Protein AF-A0A443IMM6-F1 (afdb_monomer_lite)

pLDDT: mean 92.24, std 10.86, range [53.38, 98.06]

Organism: NCBI:txid254758

InterPro domains:
  IPR018540 Aspartyl-phosphate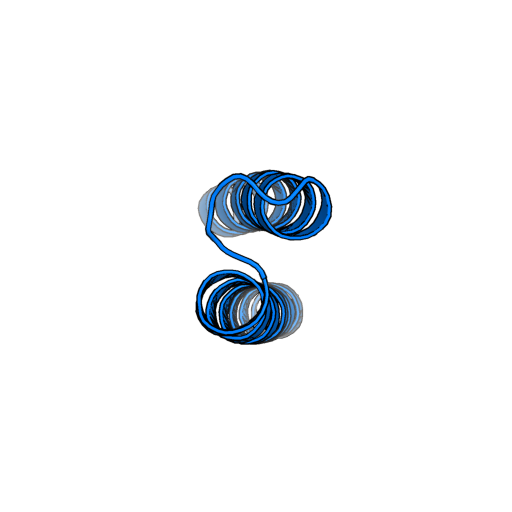 phosphatase Spo0E-like [PF09388] (5-45)
  IPR036638 Helix-loop-helix DNA-binding domain superfamily [G3DSA:4.10.280.10] (2-47)
  IPR037208 Aspartyl-phosphate phosphatase Spo0E-like superfamily [SSF140500] (3-46)

Secondary structure (DSSP, 8-state):
-HHHHHHHHHHHHHHHHHHHHHH-TTSHHHHHHHHHHHHHHHHHHT-

Sequence (47 aa):
MEQTLLDEINSLRREMIIQGITKGLNNKKTIELSQKLDIVLNQYQLT

Structure (mmCIF, N/CA/C/O backbone):
data_AF-A0A443IMM6-F1
#
_entry.id   AF-A0A443IMM6-F1
#
loop_
_atom_site.group_PDB
_atom_site.id
_atom_site.type_symbol
_atom_site.label_atom_id
_atom_site.label_alt_id
_atom_site.label_comp_id
_atom_site.label_asym_id
_atom_site.label_entity_id
_atom_site.label_seq_id
_atom_site.pdbx_PDB_ins_code
_atom_site.Cartn_x
_atom_site.Cartn_y
_atom_site.Cartn_z
_atom_site.occupancy
_atom_site.B_iso_or_equiv
_atom_site.auth_seq_id
_atom_site.auth_comp_id
_atom_site.auth_asym_id
_atom_site.auth_atom_id
_atom_site.pdbx_PDB_model_num
ATOM 1 N N . MET A 1 1 ? -10.567 -3.757 17.555 1.00 53.38 1 MET A N 1
ATOM 2 C CA . MET A 1 1 ? -10.825 -3.164 16.223 1.00 53.38 1 MET A CA 1
ATOM 3 C C . MET A 1 1 ? -9.602 -2.429 15.679 1.00 53.38 1 MET A C 1
ATOM 5 O O . MET A 1 1 ? -9.380 -2.503 14.484 1.00 53.38 1 MET A O 1
ATOM 9 N N . GLU A 1 2 ? -8.757 -1.797 16.502 1.00 57.88 2 GLU A N 1
ATOM 10 C CA . GLU A 1 2 ? -7.515 -1.158 16.009 1.00 57.88 2 GLU A CA 1
ATOM 11 C C . GLU A 1 2 ? -6.513 -2.140 15.378 1.00 57.88 2 GLU A C 1
ATOM 13 O O . GLU A 1 2 ? -5.920 -1.835 14.346 1.00 57.88 2 GLU A O 1
ATOM 18 N N . GLN A 1 3 ? -6.374 -3.348 15.941 1.00 65.38 3 GLN A N 1
ATOM 19 C CA . GLN A 1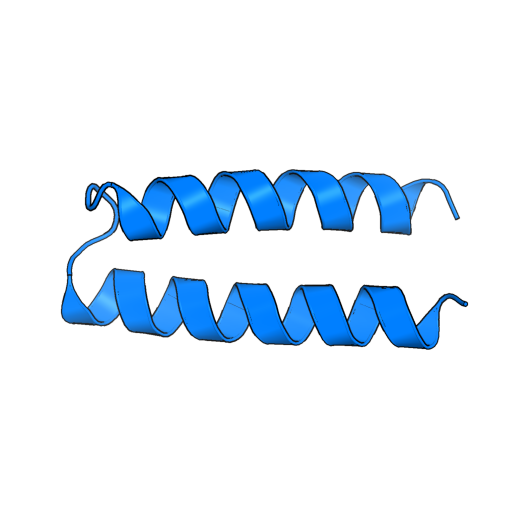 3 ? -5.448 -4.369 15.429 1.00 65.38 3 GLN A CA 1
ATOM 20 C C . GLN A 1 3 ? -5.704 -4.705 13.948 1.00 65.38 3 GLN A C 1
ATOM 22 O O . GLN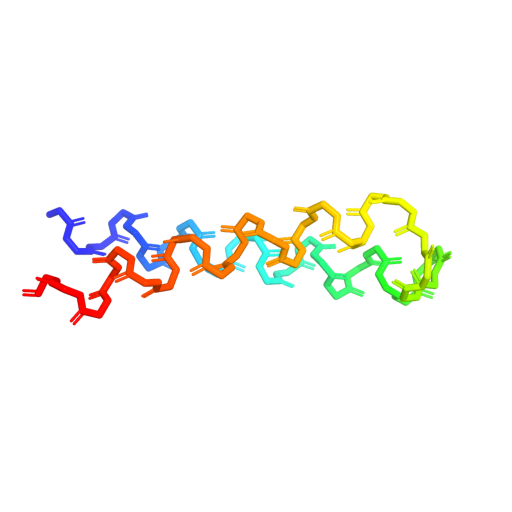 A 1 3 ? -4.767 -4.822 13.167 1.00 65.38 3 GLN A O 1
ATOM 27 N N . THR A 1 4 ? -6.976 -4.784 13.541 1.00 83.94 4 THR A N 1
ATOM 28 C CA . THR A 1 4 ? -7.360 -5.160 12.173 1.00 83.94 4 THR A CA 1
ATOM 29 C C . THR A 1 4 ? -7.046 -4.074 11.145 1.00 83.94 4 THR A C 1
ATOM 31 O O . THR A 1 4 ? -6.649 -4.398 10.030 1.00 83.94 4 THR A O 1
ATOM 34 N N . LEU A 1 5 ? -7.160 -2.794 11.518 1.00 88.94 5 LEU A N 1
ATOM 35 C CA . LEU A 1 5 ? -6.805 -1.676 10.633 1.00 88.94 5 LEU A CA 1
ATOM 36 C C . LEU A 1 5 ? -5.288 -1.563 10.461 1.00 88.94 5 LEU A C 1
ATOM 38 O O . LEU A 1 5 ? -4.802 -1.328 9.356 1.00 88.94 5 LEU A O 1
ATOM 42 N N . LEU A 1 6 ? -4.526 -1.781 11.536 1.00 92.06 6 LEU A N 1
ATOM 43 C CA . LEU A 1 6 ? -3.067 -1.785 11.471 1.00 92.06 6 LEU A CA 1
ATOM 44 C C . LEU A 1 6 ? -2.539 -2.921 10.579 1.00 92.06 6 LEU A C 1
ATOM 46 O O . LEU A 1 6 ? -1.610 -2.713 9.793 1.00 92.06 6 LEU A O 1
ATOM 50 N N . ASP A 1 7 ? -3.147 -4.104 10.660 1.00 93.56 7 ASP A N 1
ATOM 51 C CA . ASP A 1 7 ? -2.807 -5.245 9.806 1.00 93.56 7 ASP A CA 1
ATOM 52 C C . ASP A 1 7 ? -3.113 -4.957 8.327 1.00 93.56 7 ASP A C 1
ATOM 54 O O . ASP A 1 7 ? -2.290 -5.245 7.450 1.00 93.56 7 ASP A O 1
ATOM 58 N N . GLU A 1 8 ? -4.247 -4.312 8.040 1.00 94.38 8 GLU A N 1
ATOM 59 C CA . GLU A 1 8 ? -4.616 -3.887 6.688 1.00 94.38 8 GLU A CA 1
ATOM 60 C C . GLU A 1 8 ? -3.649 -2.830 6.130 1.00 94.38 8 GLU A C 1
ATOM 62 O O . GLU A 1 8 ? -3.160 -2.976 5.006 1.00 94.38 8 GLU A O 1
ATOM 67 N N . ILE A 1 9 ? -3.271 -1.829 6.933 1.00 95.81 9 ILE A N 1
ATOM 68 C CA . ILE A 1 9 ? -2.257 -0.819 6.579 1.00 95.81 9 ILE A CA 1
ATOM 69 C C . ILE A 1 9 ? -0.932 -1.489 6.210 1.00 95.81 9 ILE A C 1
ATOM 71 O O . ILE A 1 9 ? -0.320 -1.160 5.190 1.00 95.81 9 ILE A O 1
ATOM 75 N N . ASN A 1 10 ? -0.473 -2.434 7.031 1.00 96.31 10 ASN A N 1
ATOM 76 C CA . ASN A 1 10 ? 0.793 -3.123 6.803 1.00 96.31 10 ASN A CA 1
ATOM 77 C C . ASN A 1 10 ? 0.751 -3.995 5.541 1.00 96.31 10 ASN A C 1
ATOM 79 O O . ASN A 1 10 ? 1.723 -4.016 4.777 1.00 96.31 10 ASN A O 1
ATOM 83 N N . SER A 1 11 ? -0.374 -4.669 5.294 1.00 96.69 11 SER A N 1
ATOM 84 C CA . SER A 1 11 ? -0.598 -5.466 4.087 1.00 96.69 11 SER A CA 1
ATOM 85 C C . SER A 1 11 ? -0.577 -4.598 2.824 1.00 96.69 11 SER A C 1
ATOM 87 O O . SER A 1 11 ? 0.232 -4.834 1.919 1.00 96.69 11 SER A O 1
ATOM 89 N N . LEU A 1 12 ? -1.378 -3.526 2.796 1.00 97.19 12 LEU A N 1
ATOM 90 C CA . LEU A 1 12 ? -1.472 -2.600 1.664 1.00 97.19 12 LEU A CA 1
ATOM 91 C C . LEU A 1 12 ? -0.132 -1.921 1.369 1.00 97.19 12 LEU A C 1
ATOM 93 O O . LEU A 1 12 ? 0.284 -1.843 0.211 1.00 97.19 12 LEU A O 1
ATOM 97 N N . ARG A 1 13 ? 0.594 -1.496 2.409 1.00 97.44 13 ARG A N 1
ATOM 98 C CA . ARG A 1 13 ? 1.933 -0.909 2.267 1.00 97.44 13 ARG A CA 1
ATOM 99 C C . ARG A 1 13 ? 2.911 -1.890 1.625 1.00 97.44 13 ARG A C 1
ATOM 101 O O . ARG A 1 13 ? 3.652 -1.505 0.720 1.00 97.44 13 ARG A O 1
ATOM 108 N N . ARG A 1 14 ? 2.915 -3.155 2.060 1.00 97.94 14 ARG A N 1
ATOM 109 C CA . ARG A 1 14 ? 3.779 -4.191 1.476 1.00 97.94 14 ARG A CA 1
ATOM 110 C C . ARG A 1 14 ? 3.447 -4.418 0.002 1.00 97.94 14 ARG A C 1
ATOM 112 O O . ARG A 1 14 ? 4.368 -4.458 -0.813 1.00 97.94 14 ARG A O 1
ATOM 119 N N . GLU A 1 15 ? 2.169 -4.541 -0.355 1.00 97.62 15 GLU A N 1
ATOM 120 C CA . GLU A 1 15 ? 1.773 -4.744 -1.753 1.00 97.62 15 GLU A CA 1
ATOM 121 C C . GLU A 1 15 ? 2.145 -3.538 -2.626 1.00 97.62 15 GLU A C 1
ATOM 123 O O . GLU A 1 15 ? 2.706 -3.721 -3.707 1.00 97.62 15 GLU A O 1
ATOM 128 N N . MET A 1 16 ? 1.916 -2.313 -2.143 1.00 97.75 16 MET A N 1
ATOM 129 C CA . MET A 1 16 ? 2.266 -1.082 -2.856 1.00 97.75 16 MET A CA 1
ATOM 130 C C . MET A 1 16 ? 3.769 -0.986 -3.130 1.00 97.75 16 MET A C 1
ATOM 132 O O . MET A 1 16 ? 4.157 -0.658 -4.248 1.00 97.75 16 MET A O 1
ATOM 136 N N . ILE A 1 17 ? 4.619 -1.317 -2.151 1.00 97.50 17 ILE A N 1
ATOM 137 C CA . ILE A 1 17 ? 6.080 -1.326 -2.328 1.00 97.50 17 ILE A CA 1
ATOM 138 C C . ILE A 1 17 ? 6.483 -2.352 -3.392 1.00 97.50 17 ILE A C 1
ATOM 140 O O . ILE A 1 17 ? 7.241 -2.027 -4.305 1.00 97.50 17 ILE A O 1
ATOM 144 N N . ILE A 1 18 ? 5.949 -3.575 -3.319 1.00 98.06 18 ILE A N 1
ATOM 145 C CA . ILE A 1 18 ? 6.254 -4.629 -4.297 1.00 98.06 18 ILE A CA 1
ATOM 146 C C . ILE A 1 18 ? 5.805 -4.205 -5.702 1.00 98.06 18 ILE A C 1
ATOM 148 O O . ILE A 1 18 ? 6.569 -4.348 -6.658 1.00 98.06 18 ILE A O 1
ATOM 152 N N . GLN A 1 19 ? 4.599 -3.653 -5.854 1.00 98.00 19 GLN A N 1
ATOM 153 C CA . GLN A 1 19 ? 4.104 -3.162 -7.145 1.00 98.00 19 GLN A CA 1
ATOM 154 C C . GLN A 1 19 ? 4.910 -1.961 -7.649 1.00 98.00 19 GLN A C 1
ATOM 156 O O . GLN A 1 19 ? 5.279 -1.924 -8.819 1.00 98.00 19 GLN A O 1
ATOM 161 N N . GLY A 1 20 ? 5.273 -1.026 -6.772 1.00 97.88 20 GLY A N 1
ATOM 162 C CA . GLY A 1 20 ? 6.093 0.134 -7.111 1.00 97.88 20 GLY A CA 1
ATOM 163 C C . GLY A 1 20 ? 7.479 -0.250 -7.627 1.00 97.88 20 GLY A C 1
ATOM 164 O O . GLY A 1 20 ? 7.925 0.303 -8.629 1.00 97.88 20 GLY A O 1
ATOM 165 N N . ILE A 1 21 ? 8.119 -1.247 -7.008 1.00 97.94 21 ILE A N 1
ATOM 166 C CA . ILE A 1 21 ? 9.420 -1.776 -7.446 1.00 97.94 21 ILE A CA 1
ATOM 167 C C . ILE A 1 21 ? 9.289 -2.559 -8.759 1.00 97.94 21 ILE A C 1
ATOM 169 O O . ILE A 1 21 ? 10.120 -2.414 -9.650 1.00 97.94 21 ILE A O 1
ATOM 173 N N . THR A 1 22 ? 8.260 -3.400 -8.898 1.00 97.88 22 THR A N 1
ATOM 174 C CA . THR A 1 22 ? 8.154 -4.342 -10.032 1.00 97.88 22 THR A CA 1
ATOM 175 C C . THR A 1 22 ? 7.478 -3.764 -11.275 1.00 97.88 22 THR A C 1
ATOM 177 O O . THR A 1 22 ? 7.753 -4.220 -12.385 1.00 97.88 22 THR A O 1
ATOM 180 N N . LYS A 1 23 ? 6.567 -2.801 -11.112 1.00 97.44 23 LYS A N 1
ATOM 181 C CA . LYS A 1 23 ? 5.738 -2.218 -12.183 1.00 97.44 23 LYS A CA 1
ATOM 182 C C . LYS A 1 23 ? 5.893 -0.703 -12.318 1.00 97.44 23 LYS A C 1
ATOM 184 O O . LYS A 1 23 ? 5.417 -0.146 -13.306 1.00 97.44 23 LYS A O 1
ATOM 189 N N . GLY A 1 24 ? 6.554 -0.051 -11.364 1.00 97.25 24 GLY A N 1
ATOM 190 C CA . GLY A 1 24 ? 6.721 1.398 -11.309 1.00 97.25 24 GLY A CA 1
ATOM 191 C C . GLY A 1 24 ? 5.628 2.102 -10.502 1.00 97.25 24 GLY A C 1
ATOM 192 O O . GLY A 1 24 ? 4.508 1.610 -10.342 1.00 97.25 24 GLY A O 1
ATOM 193 N N . LEU A 1 25 ? 5.959 3.298 -10.011 1.00 95.06 25 LEU A N 1
ATOM 194 C CA . LEU A 1 25 ? 5.057 4.129 -9.201 1.00 95.06 25 LEU A CA 1
ATOM 195 C C . LEU A 1 25 ? 3.879 4.695 -10.007 1.00 95.06 25 LEU A C 1
ATOM 197 O O . LEU A 1 25 ? 2.786 4.838 -9.474 1.00 95.06 25 LEU A O 1
ATOM 201 N N . ASN A 1 26 ? 4.076 4.924 -11.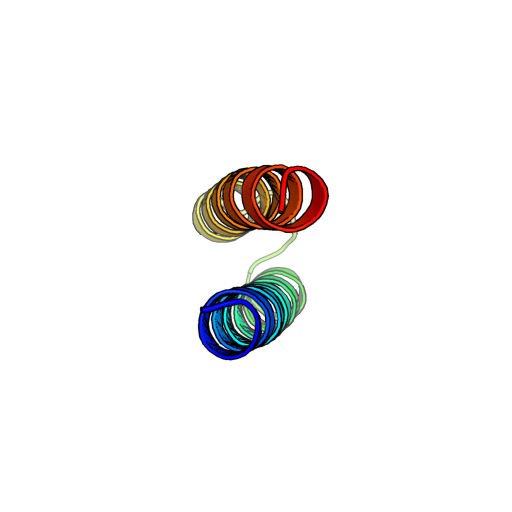308 1.00 96.00 26 ASN A N 1
ATOM 202 C CA . ASN A 1 26 ? 3.030 5.411 -12.213 1.00 96.00 26 ASN A CA 1
ATOM 203 C C . ASN A 1 26 ? 2.112 4.290 -12.730 1.00 96.00 26 ASN A C 1
ATOM 205 O O . ASN A 1 26 ? 1.213 4.546 -13.532 1.00 96.00 26 ASN A O 1
ATOM 209 N N . ASN A 1 27 ? 2.341 3.034 -12.329 1.00 97.81 27 ASN A N 1
ATOM 210 C CA . ASN A 1 27 ? 1.446 1.951 -12.703 1.00 97.81 27 ASN A CA 1
ATOM 211 C C . ASN A 1 27 ? 0.076 2.167 -12.051 1.00 97.81 27 ASN A C 1
ATOM 213 O O . ASN A 1 27 ? -0.007 2.441 -10.854 1.00 97.81 27 ASN A O 1
ATOM 217 N N . LYS A 1 28 ? -0.998 1.970 -12.823 1.00 97.88 28 LYS A N 1
ATOM 218 C CA . LYS A 1 28 ? -2.380 2.110 -12.346 1.00 97.88 28 LYS A CA 1
ATOM 219 C C . LYS A 1 28 ? -2.624 1.358 -11.031 1.00 97.88 28 LYS A C 1
ATOM 221 O O . LYS A 1 28 ? -3.219 1.916 -10.118 1.00 97.88 28 LYS A O 1
ATOM 226 N N . LYS A 1 29 ? -2.103 0.133 -10.905 1.00 96.25 29 LYS A N 1
ATOM 227 C CA . LYS A 1 29 ? -2.263 -0.682 -9.698 1.00 96.25 29 LYS A CA 1
ATOM 228 C C . LYS A 1 29 ? -1.513 -0.098 -8.496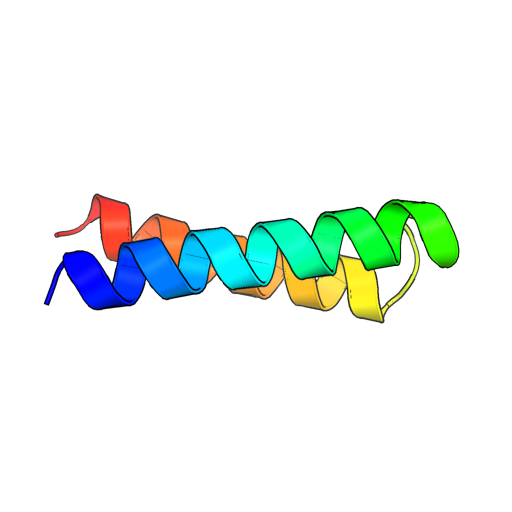 1.00 96.25 29 LYS A C 1
ATOM 230 O O . LYS A 1 29 ? -2.034 -0.133 -7.388 1.00 96.25 29 LYS A O 1
ATOM 235 N N . THR A 1 30 ? -0.321 0.465 -8.698 1.00 97.56 30 THR A N 1
ATOM 236 C CA . THR A 1 30 ? 0.430 1.136 -7.623 1.00 97.56 30 THR A CA 1
ATOM 237 C C . THR A 1 30 ? -0.312 2.380 -7.124 1.00 97.56 30 THR A C 1
ATOM 239 O O . THR A 1 30 ? -0.399 2.592 -5.917 1.00 97.56 30 THR A O 1
ATOM 242 N N . ILE A 1 31 ? -0.917 3.151 -8.035 1.00 98.00 31 ILE A N 1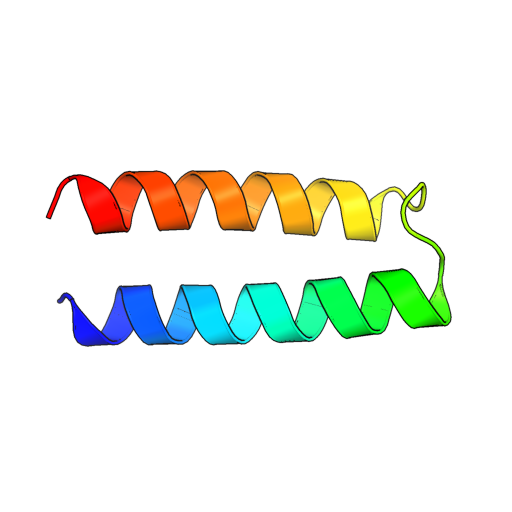
ATOM 243 C CA . ILE A 1 31 ? -1.734 4.328 -7.699 1.00 98.00 31 ILE A CA 1
ATOM 244 C C . ILE A 1 31 ? -2.992 3.917 -6.919 1.00 98.00 31 ILE A C 1
ATOM 246 O O . ILE A 1 31 ? -3.288 4.506 -5.883 1.00 98.00 31 ILE A O 1
ATOM 250 N N . GLU A 1 32 ? -3.702 2.878 -7.365 1.00 98.06 32 GLU A N 1
ATOM 251 C CA . GLU A 1 32 ? -4.877 2.348 -6.657 1.00 98.06 32 GLU A CA 1
ATOM 252 C C . GLU A 1 32 ? -4.529 1.859 -5.242 1.00 98.06 32 GLU A C 1
ATOM 254 O O . GLU A 1 32 ? -5.292 2.085 -4.303 1.00 98.06 32 GLU A O 1
ATOM 259 N N . LEU A 1 33 ? -3.375 1.204 -5.070 1.00 97.94 33 LEU A N 1
ATOM 260 C CA . LEU A 1 33 ? -2.894 0.769 -3.757 1.00 97.94 33 LEU A CA 1
ATOM 261 C C . LEU A 1 33 ? -2.562 1.957 -2.847 1.00 97.94 33 LEU A C 1
ATOM 263 O O . LEU A 1 33 ? -2.917 1.917 -1.672 1.00 97.94 33 LEU A O 1
ATOM 267 N N . SER A 1 34 ? -1.954 3.020 -3.386 1.00 96.81 34 SER A N 1
ATOM 268 C CA . SER A 1 34 ? -1.697 4.261 -2.641 1.00 96.81 34 SER A CA 1
ATOM 269 C C . SER A 1 34 ? -2.995 4.897 -2.148 1.00 96.81 34 SER A C 1
ATOM 271 O O . SER A 1 34 ? -3.120 5.192 -0.967 1.00 96.81 34 SER A O 1
ATOM 273 N N . GLN A 1 35 ? -3.996 5.031 -3.023 1.00 97.81 35 GLN A N 1
ATOM 274 C CA . GLN A 1 35 ? -5.290 5.623 -2.667 1.00 97.81 35 GLN A CA 1
ATOM 275 C C . GLN A 1 35 ? -6.024 4.815 -1.590 1.00 97.81 35 GLN A C 1
ATOM 277 O O . GLN A 1 35 ? -6.616 5.384 -0.676 1.00 97.81 35 GLN A O 1
ATOM 282 N N . LYS A 1 36 ? -5.982 3.479 -1.677 1.00 96.88 36 LYS A N 1
ATOM 283 C CA . LYS A 1 36 ? -6.562 2.604 -0.648 1.00 96.88 36 LYS A CA 1
ATOM 284 C C . LYS A 1 36 ? -5.835 2.744 0.683 1.00 96.88 36 LYS A C 1
ATOM 286 O O . LYS A 1 36 ? -6.490 2.842 1.714 1.00 96.88 36 LYS A O 1
ATOM 291 N N . LEU A 1 37 ? -4.503 2.779 0.656 1.00 96.94 37 LEU A N 1
ATOM 292 C CA . LEU A 1 37 ? -3.696 2.964 1.857 1.00 96.94 37 LEU A CA 1
ATOM 293 C C . LEU A 1 37 ? -4.024 4.297 2.547 1.00 96.94 37 LEU A C 1
ATOM 295 O O . LEU A 1 37 ? -4.189 4.306 3.763 1.00 96.94 37 LEU A O 1
ATOM 299 N N . ASP A 1 38 ? -4.202 5.380 1.788 1.00 96.94 38 ASP A N 1
ATOM 300 C CA . ASP A 1 38 ? -4.590 6.690 2.330 1.00 96.94 38 ASP A CA 1
ATOM 301 C C . ASP A 1 38 ? -5.955 6.647 3.037 1.00 96.94 38 ASP A C 1
ATOM 303 O O . ASP A 1 38 ? -6.110 7.201 4.124 1.00 96.94 38 ASP A O 1
ATOM 307 N N . ILE A 1 39 ? -6.944 5.944 2.469 1.00 95.94 39 ILE A N 1
ATOM 308 C CA . ILE A 1 39 ? -8.271 5.784 3.089 1.00 95.94 39 ILE A CA 1
ATOM 309 C C . ILE A 1 39 ? -8.161 5.066 4.438 1.00 95.94 39 ILE A C 1
ATOM 311 O O . ILE A 1 39 ? -8.712 5.544 5.430 1.00 95.94 39 ILE A O 1
ATOM 315 N N . VAL A 1 40 ? -7.443 3.941 4.489 1.00 94.69 40 VAL A N 1
ATOM 316 C CA . VAL A 1 40 ? -7.317 3.143 5.720 1.00 94.69 40 VAL A CA 1
ATOM 317 C C . VAL A 1 40 ? -6.483 3.885 6.770 1.00 94.69 40 VAL A C 1
ATOM 319 O O . VAL A 1 40 ? -6.817 3.853 7.952 1.00 94.69 40 VAL A O 1
ATOM 322 N N . LEU A 1 41 ? -5.445 4.623 6.361 1.00 94.69 41 LEU A N 1
ATOM 323 C CA . LEU A 1 41 ? -4.674 5.484 7.265 1.00 94.69 41 LEU A CA 1
ATOM 324 C C . LEU A 1 41 ? -5.543 6.581 7.887 1.00 94.69 41 LEU A C 1
ATOM 326 O O . LEU A 1 41 ? -5.456 6.802 9.093 1.00 94.69 41 LEU A O 1
ATOM 330 N N . ASN A 1 42 ? -6.403 7.227 7.096 1.00 94.88 42 ASN A N 1
ATOM 331 C CA . ASN A 1 42 ? -7.336 8.231 7.606 1.00 94.88 42 ASN A CA 1
ATOM 332 C C . ASN A 1 42 ? -8.333 7.623 8.600 1.00 94.88 42 ASN A C 1
ATOM 334 O O . ASN A 1 42 ? -8.619 8.231 9.626 1.00 94.88 42 ASN A O 1
ATOM 338 N N . GLN A 1 43 ? -8.838 6.417 8.330 1.00 91.69 43 GLN A N 1
ATOM 339 C CA . GLN A 1 43 ? -9.721 5.710 9.261 1.00 91.69 43 GLN A CA 1
ATOM 340 C C . GLN A 1 43 ? -9.009 5.376 10.573 1.00 91.69 43 GLN A C 1
ATOM 342 O O . GLN A 1 43 ? -9.572 5.611 11.635 1.00 91.69 43 GLN A O 1
ATOM 347 N N . TYR A 1 44 ? -7.765 4.894 10.502 1.00 90.75 44 TYR A N 1
ATOM 348 C CA . TYR A 1 44 ? -6.966 4.569 11.682 1.00 90.75 44 TYR A CA 1
ATOM 349 C C . TYR A 1 44 ? -6.637 5.801 12.538 1.00 90.75 44 TYR A C 1
ATOM 351 O O . TYR A 1 44 ? -6.634 5.705 13.757 1.00 90.75 44 TYR A O 1
ATOM 359 N N . GLN A 1 45 ? -6.390 6.962 11.923 1.00 86.06 45 GLN A N 1
ATOM 360 C CA . GLN A 1 45 ? -6.121 8.216 12.644 1.00 86.06 45 GLN A CA 1
ATOM 361 C C . GLN A 1 45 ? -7.350 8.812 13.348 1.00 86.06 45 GLN A C 1
ATOM 363 O O . GLN A 1 45 ? -7.190 9.670 14.214 1.00 86.06 45 GLN A O 1
ATOM 368 N N . LEU A 1 46 ? -8.559 8.414 12.943 1.00 77.00 46 LEU A N 1
ATOM 369 C CA . LEU A 1 46 ? -9.822 8.867 13.534 1.00 77.00 46 LEU A CA 1
ATOM 370 C C . LEU A 1 46 ? -10.323 7.950 14.664 1.00 77.00 46 LEU A C 1
ATOM 372 O O . LEU A 1 46 ? -11.309 8.298 15.317 1.00 77.00 46 LEU A O 1
ATOM 376 N N . THR A 1 47 ? -9.680 6.796 14.856 1.00 61.31 47 THR A N 1
ATOM 377 C CA . THR A 1 47 ? -9.867 5.891 16.005 1.00 61.31 47 THR A CA 1
ATOM 378 C C . THR A 1 47 ? -9.019 6.329 17.187 1.00 61.31 47 THR A C 1
ATOM 380 O O . THR A 1 47 ? -9.561 6.269 18.313 1.00 61.31 47 THR A O 1
#

Radius of gyration: 11.17 Å; chains: 1; bounding box: 20×14×29 Å

Foldseek 3Di:
DLVVLVVVLVVLVVVLVVCCVPPNCPDPVNVVSVVVSVVSVVVSVVD